Protein AF-A0A7K5XX79-F1 (afdb_monomer)

Secondary structure (DSSP, 8-state):
------SHHHHHHHHHHHHHHHHHSBHHHHHHHHHHTT--HHHHHHHHHHHTT-EE--EETTEEPPPEE--BSPPTT-THHHHHHHHHHTTS--

Structure (mmCIF, N/CA/C/O backbone):
data_AF-A0A7K5XX79-F1
#
_entry.id   AF-A0A7K5XX79-F1
#
loop_
_atom_site.group_PDB
_atom_site.id
_atom_site.type_symbol
_atom_site.label_atom_id
_atom_site.label_alt_id
_atom_site.label_comp_id
_atom_site.label_asym_id
_atom_site.label_entity_id
_atom_site.label_seq_id
_atom_site.pdbx_PDB_ins_code
_atom_site.Cartn_x
_atom_site.Cartn_y
_atom_site.Cartn_z
_atom_site.occupancy
_atom_site.B_iso_or_equiv
_atom_site.auth_seq_id
_atom_site.auth_comp_id
_atom_site.auth_asym_id
_atom_site.auth_atom_id
_atom_site.pdbx_PDB_model_num
ATOM 1 N N . ASP A 1 1 ? -7.673 42.703 -23.894 1.00 45.12 1 ASP A N 1
ATOM 2 C CA . ASP A 1 1 ? -8.294 41.415 -23.532 1.00 45.12 1 ASP A CA 1
ATOM 3 C C . ASP A 1 1 ? -7.333 40.255 -23.728 1.00 45.12 1 ASP A C 1
ATOM 5 O O . ASP A 1 1 ? -6.958 39.990 -24.866 1.00 45.12 1 ASP A O 1
ATOM 9 N N . PRO A 1 2 ? -6.879 39.581 -22.657 1.00 47.22 2 PRO A N 1
ATOM 10 C CA . PRO A 1 2 ? -6.250 38.276 -22.785 1.00 47.22 2 PRO A CA 1
ATOM 11 C C . PRO A 1 2 ? -7.330 37.178 -22.811 1.00 47.22 2 PRO A C 1
ATOM 13 O O . PRO A 1 2 ? -8.377 37.327 -22.173 1.00 47.22 2 PRO A O 1
ATOM 16 N N . PRO A 1 3 ? -7.108 36.066 -23.532 1.00 51.75 3 PRO A N 1
ATOM 17 C CA . PRO A 1 3 ? -8.075 34.988 -23.586 1.00 51.75 3 PRO A CA 1
ATOM 18 C C . PRO A 1 3 ? -8.077 34.235 -22.254 1.00 51.75 3 PRO A C 1
ATOM 20 O O . PRO A 1 3 ? -7.069 33.683 -21.814 1.00 51.75 3 PRO A O 1
ATOM 23 N N . SER A 1 4 ? -9.256 34.211 -21.639 1.00 57.31 4 SER A N 1
ATOM 24 C CA . SER A 1 4 ? -9.668 33.231 -20.641 1.00 57.31 4 SER A CA 1
ATOM 25 C C . SER A 1 4 ? -9.392 31.824 -21.178 1.00 57.31 4 SER A C 1
ATOM 27 O O . SER A 1 4 ? -9.981 31.399 -22.173 1.00 57.31 4 SER A O 1
ATOM 29 N N . GLY A 1 5 ? -8.444 31.116 -20.570 1.00 56.06 5 GLY A N 1
ATOM 30 C CA . GLY A 1 5 ? -8.021 29.806 -21.039 1.00 56.06 5 GLY A CA 1
ATOM 31 C C . GLY A 1 5 ? -7.376 28.979 -19.937 1.00 56.06 5 GLY A C 1
ATOM 32 O O . GLY A 1 5 ? -6.210 29.171 -19.622 1.00 56.06 5 GLY A O 1
ATOM 33 N N . ARG A 1 6 ? -8.141 27.986 -19.465 1.00 51.38 6 ARG A N 1
ATOM 34 C CA . ARG A 1 6 ? -7.706 26.747 -18.792 1.00 51.38 6 ARG A CA 1
ATOM 35 C C . ARG A 1 6 ? -7.179 26.854 -17.356 1.00 51.38 6 ARG A C 1
ATOM 37 O O . ARG A 1 6 ? -5.985 26.762 -17.098 1.00 51.38 6 ARG A O 1
ATOM 44 N N . GLY A 1 7 ? -8.123 26.816 -16.416 1.00 47.75 7 GLY A N 1
ATOM 45 C CA . GLY A 1 7 ? -7.906 26.307 -15.053 1.00 47.75 7 GLY A CA 1
ATOM 46 C C . GLY A 1 7 ? -7.909 24.770 -14.937 1.00 47.75 7 GLY A C 1
ATOM 47 O O . GLY A 1 7 ? -7.692 24.241 -13.854 1.00 47.75 7 GLY A O 1
ATOM 48 N N . GLU A 1 8 ? -8.119 24.024 -16.027 1.00 54.41 8 GLU A N 1
ATOM 49 C CA . GLU A 1 8 ? -8.336 22.564 -15.960 1.00 54.41 8 GLU A CA 1
ATOM 50 C C . GLU A 1 8 ? -7.046 21.725 -15.907 1.00 54.41 8 GLU A C 1
ATOM 52 O O . GLU A 1 8 ? -7.075 20.546 -15.563 1.00 54.41 8 GLU A O 1
ATOM 57 N N . GLY A 1 9 ? -5.886 22.326 -16.198 1.00 53.84 9 GLY A N 1
ATOM 58 C CA . GLY A 1 9 ? -4.593 21.631 -16.130 1.00 53.84 9 GLY A CA 1
ATOM 59 C C . GLY A 1 9 ? -4.058 21.453 -14.705 1.00 53.84 9 GLY A C 1
ATOM 60 O O . GLY A 1 9 ? -3.356 20.483 -14.432 1.00 53.84 9 GLY A O 1
ATOM 61 N N . CYS A 1 10 ? -4.410 22.361 -13.788 1.00 57.81 10 CYS A N 1
ATOM 62 C CA . CYS A 1 10 ? -3.920 22.333 -12.408 1.00 57.81 10 CYS A CA 1
ATOM 63 C C . CYS A 1 10 ? -4.545 21.173 -11.614 1.00 57.81 10 CYS A C 1
ATOM 65 O O . CYS A 1 10 ? -3.829 20.459 -10.918 1.00 57.81 10 CYS A O 1
ATOM 67 N N . GLY A 1 11 ? -5.849 20.926 -11.801 1.00 60.22 11 GLY A N 1
ATOM 68 C CA . GLY A 1 11 ? -6.571 19.822 -11.156 1.00 60.22 11 GLY A CA 1
ATOM 69 C C . GLY A 1 11 ? -6.126 18.434 -11.630 1.00 60.22 11 GLY A C 1
ATOM 70 O O . GLY A 1 11 ? -5.979 17.513 -10.834 1.00 60.22 11 GLY A O 1
ATOM 71 N N . LEU A 1 12 ? -5.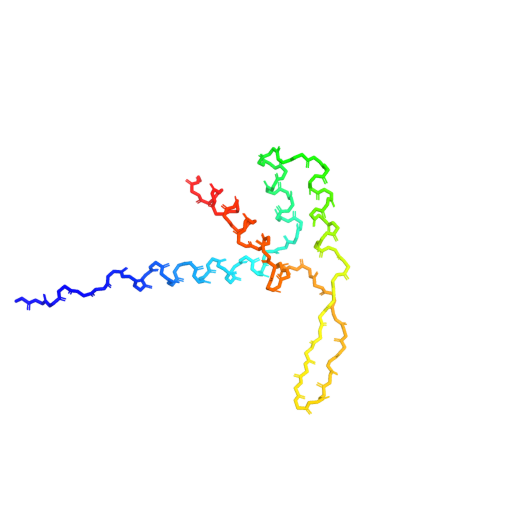848 18.271 -12.927 1.00 63.44 12 LEU A N 1
ATOM 72 C CA . LEU A 1 12 ? -5.327 17.007 -13.460 1.00 63.44 12 LEU A CA 1
ATOM 73 C C . LEU A 1 12 ? -3.893 16.735 -12.990 1.00 63.44 12 LEU A C 1
ATOM 75 O O . LEU A 1 12 ? -3.543 15.587 -12.716 1.00 63.44 12 LEU A O 1
ATOM 79 N N . LEU A 1 13 ? -3.074 17.784 -12.868 1.00 66.94 13 LEU A N 1
ATOM 80 C CA . LEU A 1 13 ? -1.716 17.673 -12.346 1.00 66.94 13 LEU A CA 1
ATOM 81 C C . LEU A 1 13 ? -1.714 17.261 -10.867 1.00 66.94 13 LEU A C 1
ATOM 83 O O . LEU A 1 13 ? -0.923 16.397 -10.497 1.00 66.94 13 LEU A O 1
ATOM 87 N N . SER A 1 14 ? -2.610 17.816 -10.044 1.00 69.00 14 SER A N 1
ATOM 88 C CA . SER A 1 14 ? -2.740 17.446 -8.629 1.00 69.00 14 SER A CA 1
ATOM 89 C C . SER A 1 14 ? -3.337 16.050 -8.425 1.00 69.00 14 SER A C 1
ATOM 91 O O . SER A 1 14 ? -2.847 15.291 -7.594 1.00 69.00 14 SER A O 1
ATOM 93 N N . ILE A 1 15 ? -4.326 15.639 -9.224 1.00 70.06 15 ILE A N 1
ATOM 94 C CA . ILE A 1 15 ? -4.837 14.258 -9.172 1.00 70.06 15 ILE A CA 1
ATOM 95 C C . ILE A 1 15 ? -3.736 13.265 -9.571 1.00 70.06 15 ILE A C 1
ATOM 97 O O . ILE A 1 15 ? -3.550 12.240 -8.917 1.00 70.06 15 ILE A O 1
ATOM 101 N N . TRP A 1 16 ? -2.957 13.574 -10.610 1.00 71.44 16 TRP A N 1
ATOM 102 C CA . TRP A 1 16 ? -1.862 12.716 -11.063 1.00 71.44 16 TRP A CA 1
ATOM 103 C C . TRP A 1 16 ? -0.752 12.550 -10.019 1.00 71.44 16 TRP A C 1
ATOM 105 O O . TRP A 1 16 ? -0.239 11.442 -9.836 1.00 71.44 16 TRP A O 1
ATOM 115 N N . THR A 1 17 ? -0.371 13.625 -9.323 1.00 73.56 17 THR A N 1
ATOM 116 C CA . THR A 1 17 ? 0.641 13.546 -8.260 1.00 73.56 17 THR A CA 1
ATOM 117 C C . THR A 1 17 ? 0.148 12.718 -7.081 1.00 73.56 17 THR A C 1
ATOM 119 O O . THR A 1 17 ? 0.923 11.925 -6.550 1.00 73.56 17 THR A O 1
ATOM 122 N N . LEU A 1 18 ? -1.134 12.822 -6.723 1.00 71.56 18 LEU A N 1
ATOM 123 C CA . LEU A 1 18 ? -1.745 12.011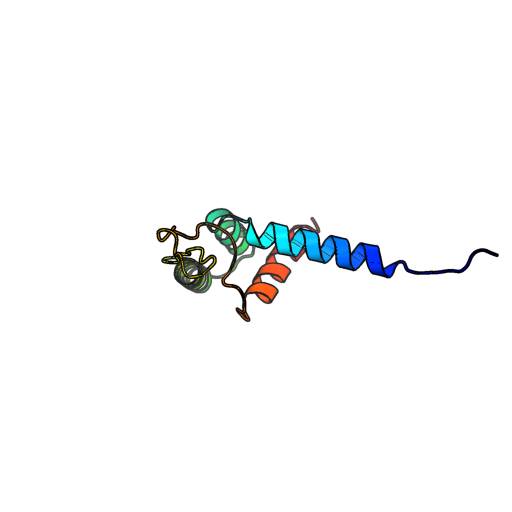 -5.670 1.00 71.56 18 LEU A CA 1
ATOM 124 C C . LEU A 1 18 ? -1.814 10.529 -6.057 1.00 71.56 18 LEU A C 1
ATOM 126 O O . LEU A 1 18 ? -1.448 9.679 -5.249 1.00 71.56 18 LEU A O 1
ATOM 130 N N . VAL A 1 19 ? -2.194 10.203 -7.297 1.00 73.12 19 VAL A N 1
ATOM 131 C CA . VAL A 1 19 ? -2.180 8.815 -7.799 1.00 73.12 19 VAL A CA 1
ATOM 132 C C . VAL A 1 19 ? -0.768 8.229 -7.727 1.00 73.12 19 VAL A C 1
ATOM 134 O O . VAL A 1 19 ? -0.577 7.123 -7.221 1.00 73.12 19 VAL A O 1
ATOM 137 N N . LYS A 1 20 ? 0.248 8.992 -8.149 1.00 73.62 20 LYS A N 1
ATOM 138 C CA . LYS A 1 20 ? 1.648 8.563 -8.022 1.00 73.62 20 LYS A CA 1
ATOM 139 C C . LYS A 1 20 ? 2.109 8.422 -6.574 1.00 73.62 20 LYS A C 1
ATOM 141 O O . LYS A 1 20 ? 2.898 7.528 -6.279 1.00 73.62 20 LYS A O 1
ATOM 146 N N . ALA A 1 21 ? 1.650 9.294 -5.682 1.00 72.62 21 ALA A N 1
ATOM 147 C CA . ALA A 1 21 ? 1.954 9.19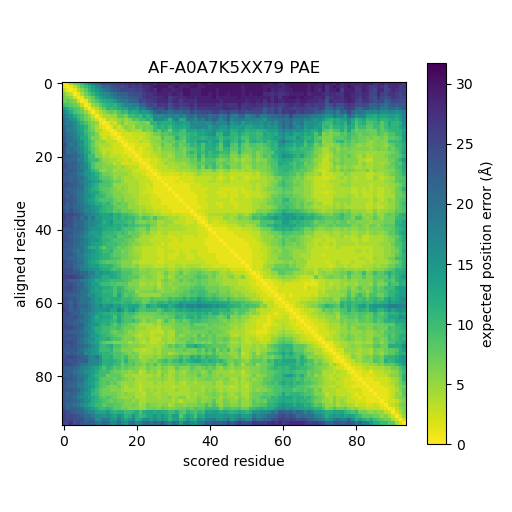7 -4.262 1.00 72.62 21 ALA A CA 1
ATOM 148 C C . ALA A 1 21 ? 1.316 7.944 -3.648 1.00 72.62 21 ALA A C 1
ATOM 150 O O . ALA A 1 21 ? 1.975 7.250 -2.881 1.00 72.62 21 ALA A O 1
ATOM 151 N N . PHE A 1 22 ? 0.086 7.603 -4.044 1.00 74.50 22 PHE A N 1
ATOM 152 C CA . PHE A 1 22 ? -0.629 6.412 -3.587 1.00 74.50 22 PHE A CA 1
ATOM 153 C C . PHE A 1 22 ? 0.097 5.108 -3.953 1.00 74.50 22 PHE A C 1
ATOM 155 O O . PHE A 1 22 ? 0.202 4.203 -3.124 1.00 74.50 22 PHE A O 1
ATOM 162 N N . ASP A 1 23 ? 0.704 5.043 -5.141 1.00 76.62 23 ASP A N 1
ATOM 163 C CA . ASP A 1 23 ? 1.560 3.920 -5.554 1.00 76.62 23 ASP A CA 1
ATOM 164 C C . AS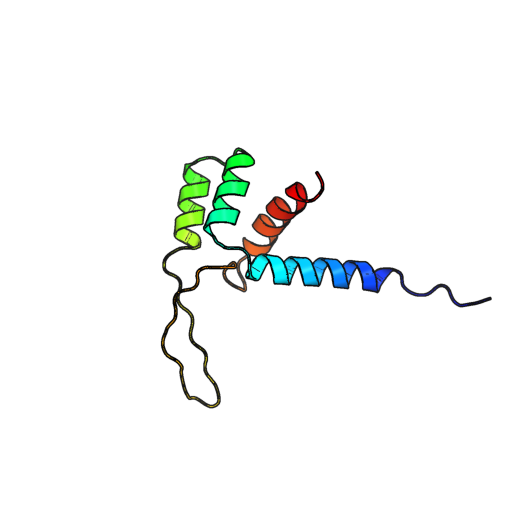P A 1 23 ? 2.830 3.771 -4.687 1.00 76.62 23 ASP A C 1
ATOM 166 O O . ASP A 1 23 ? 3.409 2.683 -4.581 1.00 76.62 23 ASP A O 1
ATOM 170 N N . ALA A 1 24 ? 3.255 4.847 -4.023 1.00 79.38 24 ALA A N 1
ATOM 171 C CA . ALA A 1 24 ? 4.403 4.863 -3.122 1.00 79.38 24 ALA A CA 1
ATOM 172 C C . ALA A 1 24 ? 4.031 4.633 -1.645 1.00 79.38 24 ALA A C 1
ATOM 174 O O . ALA A 1 24 ? 4.929 4.416 -0.830 1.00 79.38 24 ALA A O 1
ATOM 175 N N . VAL A 1 25 ? 2.741 4.636 -1.280 1.00 79.50 25 VAL A N 1
ATOM 176 C CA . VAL A 1 25 ? 2.312 4.464 0.117 1.00 79.50 25 VAL A CA 1
ATOM 177 C C . VAL A 1 25 ? 2.629 3.039 0.602 1.00 79.50 25 VAL A C 1
ATOM 179 O O . VAL A 1 25 ? 2.193 2.059 -0.020 1.00 79.50 25 VAL A O 1
ATOM 182 N N . PRO A 1 26 ? 3.363 2.886 1.723 1.00 84.25 26 PRO A N 1
ATOM 183 C CA . PRO A 1 26 ? 3.566 1.597 2.377 1.00 84.25 26 PRO A CA 1
ATOM 184 C C . PRO A 1 26 ? 2.244 0.977 2.834 1.00 84.25 26 PRO A C 1
ATOM 186 O O . PRO A 1 26 ? 1.387 1.659 3.398 1.00 84.25 26 PRO A O 1
ATOM 189 N N . HIS A 1 27 ? 2.089 -0.340 2.668 1.00 86.19 27 HIS A N 1
ATOM 190 C CA . HIS A 1 27 ? 0.833 -1.018 3.031 1.00 86.19 27 HIS A CA 1
ATOM 191 C C . HIS A 1 27 ? 0.486 -0.902 4.516 1.00 86.19 27 HIS A C 1
ATOM 193 O O . HIS A 1 27 ? -0.691 -0.885 4.857 1.00 86.19 27 HIS A O 1
ATOM 199 N N . SER A 1 28 ? 1.484 -0.794 5.396 1.00 83.69 28 SER A N 1
ATOM 200 C CA . SER A 1 28 ? 1.270 -0.586 6.832 1.00 83.69 28 SER A CA 1
ATOM 201 C C . SER A 1 28 ? 0.529 0.720 7.121 1.00 83.69 28 SER A C 1
ATOM 203 O O . SER A 1 28 ? -0.466 0.698 7.836 1.00 83.69 28 SER A O 1
ATOM 205 N N . ILE A 1 29 ? 0.965 1.822 6.504 1.00 83.94 29 ILE A N 1
ATOM 206 C CA . ILE A 1 29 ? 0.371 3.155 6.676 1.00 83.94 29 ILE A CA 1
ATOM 207 C C . ILE A 1 29 ? -1.050 3.186 6.103 1.00 83.94 29 ILE A C 1
ATOM 209 O O . ILE A 1 29 ? -1.956 3.741 6.719 1.00 83.94 29 ILE A O 1
ATOM 213 N N . LEU A 1 30 ? -1.266 2.545 4.948 1.00 82.19 30 LEU A N 1
ATOM 214 C CA . LEU A 1 30 ? -2.598 2.438 4.350 1.00 82.19 30 LEU A CA 1
ATOM 215 C C . LEU A 1 30 ? -3.573 1.688 5.273 1.00 82.19 30 LEU A C 1
ATOM 217 O O . LEU A 1 30 ? -4.692 2.142 5.489 1.00 82.19 30 LEU A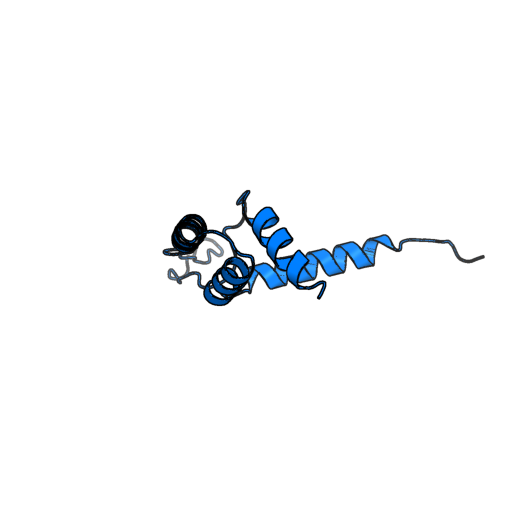 O 1
ATOM 221 N N . LEU A 1 31 ? -3.151 0.549 5.831 1.00 84.75 31 LEU A N 1
ATOM 222 C CA . LEU A 1 31 ? -3.986 -0.253 6.730 1.00 84.75 31 LEU A CA 1
ATOM 223 C C . LEU A 1 31 ? -4.275 0.462 8.056 1.00 84.75 31 LEU A C 1
ATOM 225 O O . LEU A 1 31 ? -5.378 0.330 8.579 1.00 84.75 31 LEU A O 1
ATOM 229 N N . GLU A 1 32 ? -3.311 1.213 8.588 1.00 86.25 32 GLU A N 1
ATOM 230 C CA . GLU A 1 32 ? -3.479 2.007 9.808 1.00 86.25 32 GLU A CA 1
ATOM 231 C C . GLU A 1 32 ? -4.502 3.132 9.615 1.00 86.25 32 GLU A C 1
ATOM 233 O O . GLU A 1 32 ? -5.448 3.244 10.393 1.00 86.25 32 GLU A O 1
ATOM 238 N N . LYS A 1 33 ? -4.393 3.900 8.523 1.00 82.06 33 LYS A N 1
ATOM 239 C CA . LYS A 1 33 ? -5.366 4.955 8.195 1.00 82.06 33 LYS A CA 1
ATOM 240 C C . LYS A 1 33 ? -6.785 4.411 8.036 1.00 82.06 33 LYS A C 1
ATOM 242 O O . LYS A 1 33 ? -7.731 4.986 8.571 1.00 82.06 33 LYS A O 1
ATOM 247 N N . LEU A 1 34 ? -6.938 3.274 7.358 1.00 82.06 34 LEU A N 1
ATOM 248 C CA . LEU A 1 34 ? -8.245 2.634 7.182 1.00 82.06 34 LEU A CA 1
ATOM 249 C C . LEU A 1 34 ? -8.817 2.104 8.503 1.00 82.06 34 LEU A C 1
ATOM 251 O O . LEU A 1 34 ? -10.032 2.115 8.691 1.00 82.06 34 LEU A O 1
ATOM 255 N N . ALA A 1 35 ? -7.964 1.673 9.435 1.00 85.75 35 ALA A N 1
ATOM 256 C CA . ALA A 1 35 ? -8.402 1.304 10.777 1.00 85.75 35 ALA A CA 1
ATOM 257 C C . ALA A 1 35 ? -8.898 2.518 11.572 1.00 85.75 35 ALA A C 1
ATOM 259 O O . ALA A 1 35 ? -9.925 2.420 12.243 1.00 85.75 35 ALA A O 1
ATOM 260 N N . ASN A 1 36 ? -8.226 3.665 11.440 1.00 84.62 36 ASN A N 1
ATOM 261 C CA . ASN A 1 36 ? -8.644 4.919 12.072 1.00 84.62 36 ASN A CA 1
ATOM 262 C C . ASN A 1 36 ? -9.979 5.441 11.510 1.0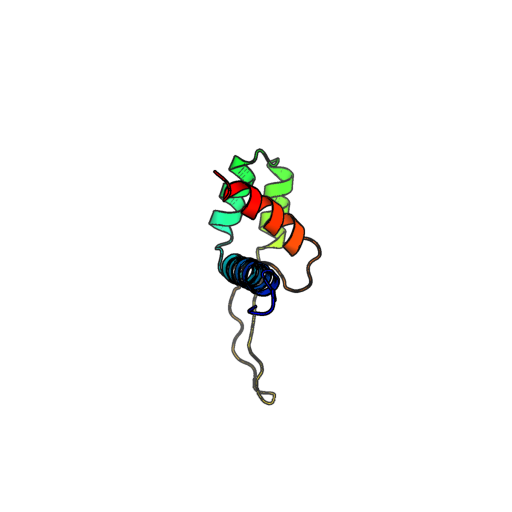0 84.62 36 ASN A C 1
ATOM 264 O O . ASN A 1 36 ? -10.744 6.056 12.244 1.00 84.62 36 ASN A O 1
ATOM 268 N N . HIS A 1 37 ? -10.314 5.103 10.260 1.00 77.94 37 HIS A N 1
ATOM 269 C CA . HIS A 1 37 ? -11.614 5.395 9.634 1.00 77.94 37 HIS A CA 1
ATOM 270 C C . HIS A 1 37 ? -12.770 4.504 10.123 1.00 77.94 37 HIS A C 1
ATOM 272 O O . HIS A 1 37 ? -13.890 4.600 9.621 1.00 77.94 37 HIS A O 1
ATOM 278 N N . GLY A 1 38 ? -12.522 3.598 11.072 1.00 82.31 38 GLY A N 1
ATOM 279 C CA . GLY A 1 38 ? -13.554 2.709 11.600 1.00 82.31 38 GLY A CA 1
ATOM 280 C C . GLY A 1 38 ? -13.929 1.560 10.661 1.00 82.31 38 GLY A C 1
ATOM 281 O O . GLY A 1 38 ? -14.970 0.932 10.866 1.00 82.31 38 GLY A O 1
ATOM 282 N N . ILE A 1 39 ? -13.094 1.244 9.658 1.00 83.88 39 ILE A N 1
ATOM 283 C CA . ILE A 1 39 ? -13.283 0.027 8.861 1.00 83.88 39 ILE A CA 1
ATOM 284 C C . ILE A 1 39 ? -13.156 -1.193 9.771 1.00 83.88 39 ILE A C 1
ATOM 286 O O . ILE A 1 39 ? -12.263 -1.302 10.616 1.00 83.88 39 ILE A O 1
ATOM 290 N N . ASP A 1 40 ? -14.066 -2.144 9.588 1.00 88.31 40 ASP A N 1
ATOM 291 C CA . ASP A 1 40 ? -14.108 -3.337 10.408 1.00 88.31 40 ASP A CA 1
ATOM 292 C C . ASP A 1 40 ? -12.844 -4.203 10.240 1.00 88.31 40 ASP A C 1
ATOM 294 O O . ASP A 1 40 ? -12.203 -4.282 9.185 1.00 88.31 40 ASP A O 1
ATOM 298 N N . LYS A 1 41 ? -12.497 -4.928 11.308 1.00 87.75 41 LYS A N 1
ATOM 299 C CA . LYS A 1 41 ? -11.297 -5.777 11.349 1.00 87.75 41 LYS A CA 1
ATOM 300 C C . LYS A 1 41 ? -11.286 -6.870 10.272 1.00 87.75 41 LYS A C 1
ATOM 302 O O . LYS A 1 41 ? -10.202 -7.304 9.881 1.00 87.75 41 LYS A O 1
ATOM 307 N N . ARG A 1 42 ? -12.449 -7.341 9.801 1.00 88.31 42 ARG A N 1
ATOM 308 C CA . ARG A 1 42 ? -12.536 -8.381 8.764 1.00 88.31 42 ARG A CA 1
ATOM 309 C C . ARG A 1 42 ? -12.185 -7.793 7.399 1.00 88.31 42 ARG A C 1
ATOM 311 O O . ARG A 1 42 ? -11.382 -8.400 6.693 1.00 88.31 42 ARG A O 1
ATOM 318 N N . THR A 1 43 ? -12.696 -6.611 7.070 1.00 85.62 43 THR A N 1
ATOM 319 C CA . THR A 1 43 ? -12.341 -5.876 5.850 1.00 85.62 43 THR A CA 1
ATOM 320 C C . THR A 1 43 ? -10.867 -5.476 5.851 1.00 85.62 43 THR A C 1
ATOM 322 O O . THR A 1 43 ? -10.182 -5.695 4.855 1.00 85.62 43 THR A O 1
ATOM 325 N N . LEU A 1 44 ? -10.321 -5.017 6.983 1.00 87.50 44 LEU A N 1
ATOM 326 C CA . LEU A 1 44 ? -8.880 -4.748 7.115 1.00 87.50 44 LEU A CA 1
ATOM 327 C C . LEU A 1 44 ? -8.024 -6.004 6.925 1.00 87.50 44 LEU A C 1
ATOM 329 O O . LEU A 1 44 ? -6.993 -5.959 6.255 1.00 87.50 44 LEU A O 1
ATOM 333 N N . HIS A 1 45 ? -8.437 -7.140 7.493 1.00 88.75 45 HIS A N 1
ATOM 334 C CA . HIS A 1 45 ? -7.726 -8.404 7.307 1.00 88.75 45 HIS A CA 1
ATOM 335 C C . HIS A 1 45 ? -7.762 -8.858 5.845 1.00 88.75 45 HIS A C 1
ATOM 337 O O . HIS A 1 45 ? -6.743 -9.290 5.304 1.00 88.75 45 HIS A O 1
ATOM 343 N N . TRP A 1 46 ? -8.925 -8.736 5.203 1.00 89.06 46 TRP A N 1
ATOM 344 C CA . TRP A 1 46 ? -9.091 -9.032 3.787 1.00 89.06 46 TRP A CA 1
ATOM 345 C C . TRP A 1 46 ? -8.190 -8.137 2.929 1.00 89.06 46 TRP A C 1
ATOM 347 O O . TRP A 1 46 ? -7.464 -8.641 2.075 1.00 89.06 46 TRP A O 1
ATOM 357 N N . LEU A 1 47 ? -8.138 -6.837 3.226 1.00 86.00 47 LEU A N 1
ATOM 358 C CA . LEU A 1 47 ? -7.292 -5.890 2.510 1.00 86.00 47 LEU A CA 1
ATOM 359 C C . LEU A 1 47 ? -5.802 -6.172 2.723 1.00 86.00 47 LEU A C 1
ATOM 361 O O . LEU A 1 47 ? -5.022 -6.144 1.773 1.00 86.00 47 LEU A O 1
ATOM 365 N N . LYS A 1 48 ? -5.402 -6.525 3.949 1.00 87.75 48 LYS A N 1
ATOM 366 C CA . LYS A 1 48 ? -4.037 -6.971 4.237 1.00 87.75 48 LYS A CA 1
ATOM 367 C C . LYS A 1 48 ? -3.674 -8.178 3.377 1.00 87.75 48 LYS A C 1
ATOM 369 O O . LYS A 1 48 ? -2.622 -8.168 2.755 1.00 87.75 48 LYS A O 1
ATOM 374 N N . LYS A 1 49 ? -4.550 -9.184 3.287 1.00 87.06 49 LYS A N 1
ATOM 375 C CA . LYS A 1 49 ? -4.341 -10.361 2.427 1.00 87.06 49 LYS A CA 1
ATOM 376 C C . LYS A 1 49 ? -4.327 -10.030 0.938 1.00 87.06 49 LYS A C 1
ATOM 378 O O . LYS A 1 49 ? -3.602 -10.677 0.195 1.00 87.06 49 LYS A O 1
ATOM 383 N N . TRP A 1 50 ? -5.097 -9.034 0.518 1.00 85.38 50 TRP A N 1
ATOM 384 C CA . TRP A 1 50 ? -5.113 -8.554 -0.859 1.00 85.38 50 TRP A CA 1
ATOM 385 C C . TRP A 1 50 ? -3.815 -7.828 -1.254 1.00 85.38 50 TRP A C 1
ATOM 387 O O . TRP A 1 50 ? -3.377 -7.921 -2.401 1.00 85.38 50 TRP A O 1
ATOM 397 N N . LEU A 1 51 ? -3.178 -7.129 -0.310 1.00 83.81 51 LEU A N 1
ATOM 398 C CA . LEU A 1 51 ? -1.907 -6.431 -0.530 1.00 83.81 51 LEU A CA 1
ATOM 399 C C . LEU A 1 51 ? -0.678 -7.342 -0.363 1.00 83.81 51 LEU A C 1
ATOM 401 O O . LEU A 1 51 ? 0.339 -7.085 -1.010 1.00 83.81 51 LEU A O 1
ATOM 405 N N . ASP A 1 52 ? -0.778 -8.372 0.480 1.00 83.88 52 ASP A N 1
ATOM 406 C CA . ASP A 1 52 ? 0.300 -9.293 0.860 1.00 83.88 52 ASP A CA 1
ATOM 407 C C . ASP A 1 52 ? 0.654 -10.312 -0.247 1.00 83.88 52 ASP A C 1
ATOM 409 O O . ASP A 1 52 ? -0.119 -10.573 -1.167 1.00 83.88 52 ASP A O 1
ATOM 413 N N . GLY A 1 53 ? 1.856 -10.893 -0.171 1.00 81.38 53 GLY A N 1
ATOM 414 C CA . GLY A 1 53 ? 2.305 -11.967 -1.070 1.00 81.38 53 GLY A CA 1
ATOM 415 C C . GLY A 1 53 ? 2.616 -11.548 -2.512 1.00 81.38 53 GLY A C 1
ATOM 416 O O . GLY A 1 53 ? 2.802 -12.405 -3.378 1.00 81.38 53 GLY A O 1
ATOM 417 N N . ARG A 1 54 ? 2.689 -10.244 -2.798 1.00 84.94 54 ARG A N 1
ATOM 418 C CA . ARG A 1 54 ? 2.952 -9.734 -4.150 1.00 84.94 54 ARG A CA 1
ATOM 419 C C . ARG A 1 54 ? 4.442 -9.640 -4.452 1.00 84.94 54 ARG A C 1
ATOM 421 O O . ARG A 1 54 ? 5.231 -9.179 -3.630 1.00 84.94 54 ARG A O 1
ATOM 428 N N . ALA A 1 55 ? 4.812 -10.011 -5.676 1.00 86.69 55 ALA A N 1
ATOM 429 C CA . ALA A 1 55 ? 6.154 -9.835 -6.213 1.00 86.69 55 ALA A CA 1
ATOM 430 C C . ALA A 1 55 ? 6.102 -9.285 -7.643 1.00 86.69 55 ALA A C 1
ATOM 432 O O . ALA A 1 55 ? 5.209 -9.612 -8.421 1.00 86.69 55 ALA A O 1
ATOM 433 N N . GLN A 1 56 ? 7.086 -8.466 -7.991 1.00 89.00 56 GLN A N 1
ATOM 434 C CA . GLN A 1 56 ? 7.265 -7.858 -9.302 1.00 89.00 56 GLN A CA 1
ATOM 435 C C . GLN A 1 56 ? 8.639 -8.202 -9.877 1.00 89.00 56 GLN A C 1
ATOM 437 O O . GLN A 1 56 ? 9.582 -8.507 -9.147 1.00 89.00 56 GLN A O 1
ATOM 442 N N . ARG A 1 57 ? 8.759 -8.137 -11.200 1.00 91.56 57 ARG A N 1
ATOM 443 C CA . ARG A 1 57 ? 10.033 -8.195 -11.921 1.00 91.56 57 ARG A CA 1
ATOM 444 C C . ARG A 1 57 ? 9.942 -7.320 -13.161 1.00 91.56 57 ARG A C 1
ATOM 446 O O . ARG A 1 57 ? 8.857 -7.144 -13.711 1.00 91.56 57 ARG A O 1
ATOM 453 N N . VAL A 1 58 ? 11.080 -6.834 -13.627 1.00 88.75 58 VAL A N 1
ATOM 454 C CA . VAL A 1 58 ? 11.178 -6.008 -14.829 1.00 88.75 58 VAL A CA 1
ATOM 455 C C . VAL A 1 58 ? 11.611 -6.885 -16.000 1.00 88.75 58 VAL A C 1
ATOM 457 O O . VAL A 1 58 ? 12.470 -7.754 -15.841 1.00 88.75 58 VAL A O 1
ATOM 460 N N . VAL A 1 59 ? 11.004 -6.679 -17.171 1.00 92.38 59 VAL A N 1
ATOM 461 C CA . VAL A 1 59 ? 11.390 -7.354 -18.416 1.00 92.38 59 VAL A CA 1
ATOM 462 C C . VAL A 1 59 ? 11.745 -6.302 -19.457 1.00 92.38 59 VAL A C 1
ATOM 464 O O . VAL A 1 59 ? 10.898 -5.489 -19.811 1.00 92.38 59 VAL A O 1
ATOM 467 N N . ILE A 1 60 ? 12.984 -6.318 -19.948 1.00 92.69 60 ILE A N 1
ATOM 468 C CA . ILE A 1 60 ? 13.469 -5.403 -20.992 1.00 92.69 60 ILE A CA 1
ATOM 469 C C . ILE A 1 60 ? 14.118 -6.253 -22.076 1.00 92.69 60 ILE A C 1
ATOM 471 O O . ILE A 1 60 ? 15.000 -7.056 -21.783 1.00 92.69 60 ILE A O 1
ATOM 475 N N . ASN A 1 61 ? 13.668 -6.102 -23.324 1.00 92.31 61 ASN A N 1
ATOM 476 C CA . ASN A 1 61 ? 14.196 -6.842 -24.477 1.00 92.31 61 ASN A CA 1
ATOM 477 C C . ASN A 1 61 ? 14.265 -8.368 -24.248 1.00 92.31 61 ASN A C 1
ATOM 479 O O . ASN A 1 61 ? 15.227 -9.027 -24.627 1.00 92.31 61 ASN A O 1
ATOM 483 N N . GLY A 1 62 ? 13.262 -8.932 -23.565 1.00 91.19 62 GLY A N 1
ATOM 484 C CA . GLY A 1 62 ? 13.192 -10.363 -23.242 1.00 91.19 62 GLY A CA 1
ATOM 485 C C . GLY A 1 62 ? 14.016 -10.806 -22.024 1.00 91.19 62 GLY A C 1
ATOM 486 O O . GLY A 1 62 ? 13.789 -11.902 -21.509 1.00 91.19 62 GLY A O 1
ATOM 487 N N . VAL A 1 63 ? 14.901 -9.954 -21.499 1.00 91.38 63 VAL A N 1
ATOM 488 C CA . VAL A 1 63 ? 15.683 -10.219 -20.284 1.00 91.38 63 VAL A CA 1
ATOM 489 C C . VAL A 1 63 ? 14.847 -9.889 -19.052 1.00 91.38 63 VAL A C 1
ATOM 491 O O . VAL A 1 63 ? 14.260 -8.813 -18.964 1.00 91.38 63 VAL A O 1
ATOM 494 N N . LYS A 1 64 ? 14.786 -10.820 -18.094 1.00 95.00 64 LYS A N 1
ATOM 495 C CA . LYS A 1 64 ? 13.967 -10.715 -16.876 1.00 95.00 64 LYS A CA 1
ATOM 496 C C . LYS A 1 64 ? 14.856 -10.455 -15.661 1.00 95.00 64 LYS A C 1
ATOM 498 O O . LYS A 1 64 ? 15.829 -11.176 -15.457 1.00 95.00 64 LYS A O 1
ATOM 503 N N . SER A 1 65 ? 14.495 -9.483 -14.825 1.00 93.50 65 SER A N 1
ATOM 504 C CA . SER A 1 65 ? 15.109 -9.313 -13.505 1.00 93.50 65 SER A CA 1
ATOM 505 C C . SER A 1 65 ? 14.681 -10.428 -12.544 1.00 93.50 65 SER A C 1
ATOM 507 O O . SER A 1 65 ? 13.717 -11.162 -12.796 1.00 93.50 65 SER A O 1
ATOM 509 N N . SER A 1 66 ? 15.350 -10.512 -11.392 1.00 93.19 66 SER A N 1
ATOM 510 C CA . SER A 1 66 ? 14.848 -11.306 -10.271 1.00 93.19 66 SER A CA 1
ATOM 511 C C . SER A 1 66 ? 13.502 -10.773 -9.776 1.00 93.19 66 SER A C 1
ATOM 513 O O . SER A 1 66 ? 13.177 -9.592 -9.943 1.00 93.19 66 SER A O 1
ATOM 515 N N . TRP A 1 67 ? 12.716 -11.666 -9.173 1.00 91.44 67 TRP A N 1
ATOM 516 C CA . TRP A 1 67 ? 11.502 -11.293 -8.460 1.00 91.44 67 TRP A CA 1
ATO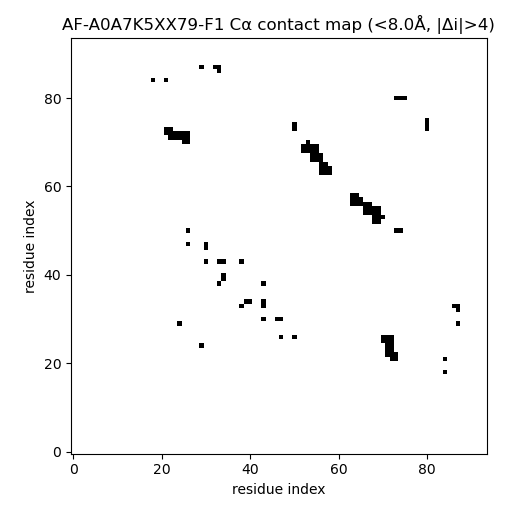M 517 C C . TRP A 1 67 ? 11.853 -10.482 -7.214 1.00 91.44 67 TRP A C 1
ATOM 519 O O . TRP A 1 67 ? 12.777 -10.822 -6.473 1.00 91.44 67 TRP A O 1
ATOM 529 N N . ARG A 1 68 ? 11.098 -9.414 -6.975 1.00 89.81 68 ARG A N 1
ATOM 530 C CA . ARG A 1 68 ? 11.203 -8.559 -5.795 1.00 89.81 68 ARG A CA 1
ATOM 531 C C . ARG A 1 68 ? 9.827 -8.411 -5.156 1.00 89.81 68 ARG A C 1
ATOM 533 O O . ARG A 1 68 ? 8.866 -8.209 -5.895 1.00 89.81 68 ARG A O 1
ATOM 540 N N . PRO A 1 69 ? 9.705 -8.509 -3.825 1.00 86.88 69 PRO A N 1
ATOM 541 C CA . PRO A 1 69 ? 8.429 -8.292 -3.156 1.00 86.88 69 PRO A CA 1
ATOM 542 C C . PRO A 1 69 ? 7.927 -6.860 -3.386 1.00 86.88 69 PRO A C 1
ATOM 544 O O . PRO A 1 69 ? 8.718 -5.924 -3.523 1.00 86.88 69 PRO A O 1
ATOM 547 N N . VAL A 1 70 ? 6.608 -6.699 -3.439 1.00 85.81 70 VAL A N 1
ATOM 548 C CA . VAL A 1 70 ? 5.934 -5.401 -3.554 1.00 85.81 70 VAL A CA 1
ATOM 549 C C . VAL A 1 70 ? 5.479 -4.979 -2.163 1.00 85.81 70 VAL A C 1
ATOM 551 O O . VAL A 1 70 ? 4.600 -5.610 -1.585 1.00 85.81 70 VAL A O 1
ATOM 554 N N . THR A 1 71 ? 6.076 -3.915 -1.632 1.00 83.25 71 THR A N 1
ATOM 555 C CA . THR A 1 71 ? 5.819 -3.416 -0.267 1.00 83.25 71 THR A CA 1
ATOM 556 C C . THR A 1 71 ? 4.981 -2.135 -0.225 1.00 83.25 71 THR A C 1
ATOM 558 O O . THR A 1 71 ? 4.601 -1.680 0.854 1.00 83.25 71 THR A O 1
ATOM 561 N N . SER A 1 72 ? 4.709 -1.534 -1.384 1.00 82.81 72 SER A N 1
ATOM 562 C CA . SER A 1 72 ? 3.964 -0.282 -1.533 1.00 82.81 72 SER A CA 1
ATOM 563 C C . SER A 1 72 ? 3.013 -0.345 -2.725 1.00 82.81 72 SER A C 1
ATOM 565 O O . SER A 1 72 ? 3.162 -1.201 -3.602 1.00 82.81 72 SER A O 1
ATOM 567 N N . GLY A 1 73 ? 2.011 0.532 -2.724 1.00 78.75 73 GLY A N 1
ATOM 568 C CA . GLY A 1 73 ? 1.071 0.687 -3.832 1.00 78.75 73 GLY A CA 1
ATOM 569 C C . GLY A 1 73 ? 0.074 -0.461 -3.990 1.00 78.75 73 GLY A C 1
ATOM 570 O O . GLY A 1 73 ? 0.212 -1.552 -3.422 1.00 78.75 73 GLY A O 1
ATOM 571 N N . VAL A 1 74 ? -0.969 -0.223 -4.779 1.00 78.94 74 VAL A N 1
ATOM 572 C CA . VAL A 1 74 ? -2.042 -1.192 -5.048 1.00 78.94 74 VAL A CA 1
ATOM 573 C C . VAL A 1 74 ? -1.790 -1.956 -6.353 1.00 78.94 74 VAL A C 1
ATOM 575 O O . VAL A 1 74 ? -0.975 -1.538 -7.173 1.00 78.94 74 VAL A O 1
ATOM 578 N N . PRO A 1 75 ? -2.435 -3.111 -6.576 1.00 74.69 75 PRO A N 1
ATOM 579 C CA . PRO A 1 75 ? -2.365 -3.788 -7.864 1.00 74.69 75 PRO A CA 1
ATOM 580 C C . PRO A 1 75 ? -2.915 -2.885 -8.981 1.00 74.69 75 PRO A C 1
ATOM 582 O O . PRO A 1 75 ? -4.070 -2.447 -8.919 1.00 74.69 75 PRO A O 1
ATOM 585 N N . GLN A 1 76 ? -2.099 -2.618 -10.006 1.00 72.56 76 GLN A N 1
ATOM 586 C CA . GLN A 1 76 ? -2.535 -1.872 -11.189 1.00 72.56 76 GLN A CA 1
ATOM 587 C C . GLN A 1 76 ? -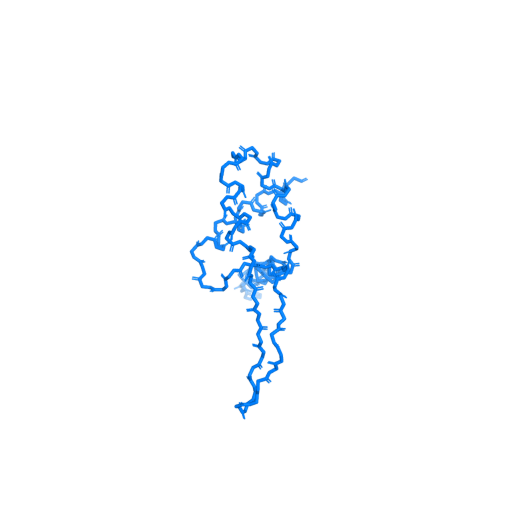3.664 -2.621 -11.908 1.00 72.56 76 GLN A C 1
ATOM 589 O O . GLN A 1 76 ? -3.616 -3.841 -12.056 1.00 72.56 76 GLN A O 1
ATOM 594 N N . GLY A 1 77 ? -4.694 -1.886 -12.335 1.00 69.56 77 GLY A N 1
ATOM 595 C CA . GLY A 1 77 ? -5.896 -2.462 -12.951 1.00 69.56 77 GLY A CA 1
ATOM 596 C C . GLY A 1 77 ? -6.914 -3.026 -11.955 1.00 69.56 77 GLY A C 1
ATOM 597 O O . GLY A 1 77 ? -7.900 -3.631 -12.366 1.00 69.56 77 GLY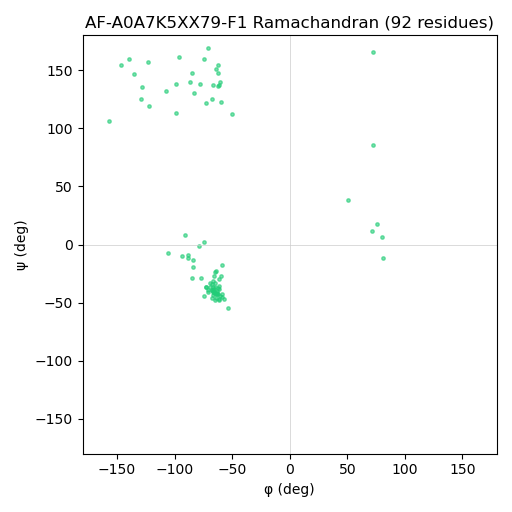 A O 1
ATOM 598 N N . SER A 1 78 ? -6.708 -2.833 -10.649 1.00 76.94 78 SER A N 1
ATOM 599 C CA . SER A 1 78 ? -7.715 -3.199 -9.657 1.00 76.94 78 SER A CA 1
ATOM 600 C C . SER A 1 78 ? -8.850 -2.179 -9.576 1.00 76.94 78 SER A C 1
ATOM 602 O O . SER A 1 78 ? -8.625 -0.972 -9.522 1.00 76.94 78 SER A O 1
ATOM 604 N N . VAL A 1 79 ? -10.084 -2.679 -9.476 1.00 79.69 79 VAL A N 1
ATOM 605 C CA . VAL A 1 79 ? -11.286 -1.855 -9.236 1.00 79.69 79 VAL A CA 1
ATOM 606 C C . VAL A 1 79 ? -11.243 -1.189 -7.852 1.00 79.69 79 VAL A C 1
ATOM 608 O O . VAL A 1 79 ? -11.856 -0.151 -7.631 1.00 79.69 79 VAL A O 1
ATOM 611 N N . LEU A 1 80 ? -10.481 -1.766 -6.920 1.00 79.06 80 LEU A N 1
ATOM 612 C CA . LEU A 1 80 ? -10.357 -1.277 -5.548 1.00 79.06 80 LEU A CA 1
ATOM 613 C C . LEU A 1 80 ? -9.333 -0.157 -5.379 1.00 79.06 80 LEU A C 1
ATOM 615 O O . LEU A 1 80 ? -9.422 0.575 -4.400 1.00 79.06 80 LEU A O 1
ATOM 619 N N . GLY A 1 81 ? -8.392 0.007 -6.315 1.00 80.81 81 GLY A N 1
ATOM 620 C CA . GLY A 1 81 ? -7.412 1.093 -6.269 1.00 80.81 81 GLY A CA 1
ATOM 621 C C . GLY A 1 81 ? -8.070 2.473 -6.135 1.00 80.81 81 GLY A C 1
ATOM 622 O O . GLY A 1 81 ? -7.788 3.165 -5.160 1.00 80.81 81 GLY A O 1
ATOM 623 N N . PRO A 1 82 ? -9.009 2.845 -7.028 1.00 80.62 82 PRO A N 1
ATOM 624 C CA . PRO A 1 82 ? -9.733 4.116 -6.941 1.00 80.62 82 PRO A CA 1
ATOM 625 C C . PRO A 1 82 ? -10.570 4.281 -5.664 1.00 80.62 82 PRO A C 1
ATOM 627 O O . PRO A 1 82 ? -10.656 5.377 -5.120 1.00 80.62 82 PRO A O 1
ATOM 630 N N . VAL A 1 83 ? -11.174 3.200 -5.157 1.00 81.38 83 VAL A N 1
ATOM 631 C CA . VAL A 1 83 ? -11.999 3.244 -3.935 1.00 81.38 83 VAL A CA 1
ATOM 632 C C . VAL A 1 83 ? -11.135 3.532 -2.706 1.00 81.38 83 VAL A C 1
ATOM 634 O O . VAL A 1 83 ? -11.465 4.406 -1.908 1.00 81.38 83 VAL A O 1
ATOM 637 N N . LEU A 1 84 ? -10.002 2.836 -2.579 1.00 79.19 84 LEU A N 1
ATOM 638 C CA . LEU A 1 84 ? -9.046 3.046 -1.488 1.00 79.19 84 LEU A CA 1
ATOM 639 C C . LEU A 1 84 ? -8.366 4.414 -1.583 1.00 79.19 84 LEU A C 1
ATOM 641 O O . LEU A 1 84 ? -8.089 5.030 -0.561 1.00 79.19 84 LEU A O 1
ATOM 645 N N . PHE A 1 85 ? -8.128 4.895 -2.802 1.00 78.56 85 PHE A N 1
ATOM 646 C CA . PHE A 1 85 ? -7.596 6.228 -3.053 1.00 78.56 85 PHE A CA 1
ATOM 647 C C . PHE A 1 85 ? -8.555 7.330 -2.591 1.00 78.56 85 PHE A C 1
ATOM 649 O O . PHE A 1 85 ? -8.130 8.240 -1.888 1.00 78.56 85 PHE A O 1
ATOM 656 N N . ASN A 1 86 ? -9.850 7.219 -2.903 1.00 78.31 86 ASN A N 1
ATOM 657 C CA . ASN A 1 86 ? -10.853 8.180 -2.436 1.00 78.31 86 ASN A CA 1
ATOM 658 C C . ASN A 1 86 ? -10.982 8.181 -0.905 1.00 78.31 86 ASN A C 1
ATOM 660 O O . ASN A 1 86 ? -11.071 9.245 -0.303 1.00 78.31 86 ASN A O 1
ATOM 664 N N . MET A 1 87 ? -10.938 7.006 -0.267 1.00 76.00 87 MET A N 1
ATOM 665 C CA . MET A 1 87 ? -10.904 6.915 1.199 1.00 76.00 87 MET A CA 1
ATOM 666 C C . MET A 1 87 ? -9.649 7.574 1.782 1.00 76.00 87 MET A C 1
ATOM 668 O O . MET A 1 87 ? -9.724 8.208 2.824 1.00 76.00 87 MET A O 1
ATOM 672 N N . PHE A 1 88 ? -8.504 7.444 1.108 1.00 74.31 88 PHE A N 1
ATOM 673 C CA . PHE A 1 88 ? -7.248 8.050 1.542 1.00 74.31 88 PHE A CA 1
ATOM 674 C C . PHE A 1 88 ? -7.208 9.574 1.342 1.00 74.31 88 PHE A C 1
ATOM 676 O O . PHE A 1 88 ? -6.625 10.264 2.170 1.00 74.31 88 PHE A O 1
ATOM 683 N N . ILE A 1 89 ? -7.797 10.109 0.264 1.00 73.69 89 ILE A N 1
ATOM 684 C CA . ILE A 1 89 ? -7.862 11.562 0.019 1.00 73.69 89 ILE A CA 1
ATOM 685 C C . ILE A 1 89 ? -8.845 12.259 0.949 1.00 73.69 89 ILE A C 1
ATOM 687 O O . ILE A 1 89 ? -8.544 13.363 1.383 1.00 73.69 89 ILE A O 1
ATOM 691 N N . ASN A 1 90 ? -9.976 11.636 1.285 1.00 71.00 90 ASN A N 1
ATOM 692 C CA . ASN A 1 90 ? -10.921 12.232 2.235 1.00 71.00 90 ASN A CA 1
ATOM 693 C C . ASN A 1 90 ? -10.290 12.514 3.617 1.00 71.00 90 ASN A C 1
ATOM 695 O O . ASN A 1 90 ? -10.838 13.307 4.367 1.00 71.00 90 ASN A O 1
ATOM 699 N N . ASP A 1 91 ? -9.149 11.894 3.935 1.00 63.03 91 ASP A N 1
ATOM 700 C CA . ASP A 1 91 ? -8.341 12.133 5.142 1.00 63.03 91 ASP A CA 1
ATOM 701 C C . ASP A 1 91 ? -7.293 13.254 4.979 1.00 63.03 91 ASP A C 1
ATOM 703 O O . ASP A 1 91 ? -6.661 13.644 5.949 1.00 63.03 91 ASP A O 1
ATOM 707 N N . LEU A 1 92 ? -7.031 13.736 3.757 1.00 59.03 92 LEU A N 1
ATOM 708 C CA . LEU A 1 92 ? -6.079 14.830 3.492 1.00 59.03 92 LEU A CA 1
ATOM 709 C C . LEU A 1 92 ? -6.725 16.223 3.564 1.00 59.03 92 LEU A C 1
ATOM 711 O O . LEU A 1 92 ? -5.999 17.213 3.497 1.00 59.03 92 LEU A O 1
ATOM 715 N N . ASP A 1 93 ? -8.057 16.290 3.658 1.00 53.06 93 ASP A N 1
ATOM 716 C CA . ASP A 1 93 ? -8.832 17.535 3.770 1.00 53.06 93 ASP A CA 1
ATOM 717 C C . ASP A 1 93 ? -9.089 17.971 5.237 1.00 53.06 93 ASP A C 1
ATOM 719 O O . ASP A 1 93 ? -9.804 18.950 5.463 1.00 53.06 93 ASP A O 1
ATOM 723 N N . GLU A 1 94 ? -8.473 17.305 6.226 1.00 43.91 94 GLU A N 1
ATOM 724 C CA . GLU A 1 94 ? -8.297 17.786 7.616 1.00 43.91 94 GLU A CA 1
ATOM 725 C C . GLU A 1 94 ? -6.810 18.021 7.937 1.00 43.91 94 GLU A C 1
ATOM 727 O O . GLU A 1 94 ? -6.514 19.036 8.614 1.00 43.91 94 GLU A O 1
#

pLDDT: mean 77.49, std 12.51, range [43.91, 95.0]

Radius of gyration: 17.48 Å; Cα contacts (8 Å, |Δi|>4): 61; chains: 1; bounding box: 30×53×36 Å

InterPro domains:
  IPR000477 Reverse transcriptase domain [PF00078] (18-93)
  IPR000477 Reverse transcriptase domain [PS50878] (1-94)
  IPR043502 DNA/RNA polymerase superfamily [SSF56672] (20-92)

Foldseek 3Di:
DDDDDDPPVVVVVVVVVLLVVQQAAFPVVLLVLVVVVVPDPVVSVVVCVQQPPDWDWDADPNDIDDIDHRGGHHDPPDPCRVVSSVSVVVVVVD

Solvent-accessible surface area (backbone atoms only — not comparable to full-atom values): 5815 Å² total; per-residue (Å²): 137,81,83,90,76,77,79,66,62,61,59,54,51,52,52,51,52,49,54,58,48,50,48,62,40,43,54,68,61,56,53,50,54,45,49,76,71,66,53,52,71,65,61,51,50,49,50,50,60,71,56,50,94,40,67,46,62,55,73,57,97,87,47,68,54,71,79,40,77,49,67,40,36,69,68,85,93,45,84,56,46,64,56,54,47,54,61,54,50,68,63,71,80,114

Mean predicted aligned error: 9.65 Å

Sequence (94 aa):
DPPSGRGEGCGLLSIWTLVKAFDAVPHSILLEKLANHGIDKRTLHWLKKWLDGRAQRVVINGVKSSWRPVTSGVPQGSVLGPVLFNMFINDLDE

Nearest PDB structures (foldseek):
  8ibz-assembly1_C  TM=8.406E-01  e=2.750E-03  Bombyx mori
  8gh6-assembly1_A  TM=8.512E-01  e=8.392E-03  Bombyx mori
  8c8j-assembly1_A  TM=8.411E-01  e=1.419E-02  Homo sapiens

Organism: NCBI:txid458190